Protein AF-A0A5N7Z9P9-F1 (afdb_monomer)

Foldseek 3Di:
DDPDPDDPPVVVCCVVCVPPPPDDDDDDDVVVVPPDPVVNVVVVVVVVVVVPD

Radius of gyration: 16.6 Å; Cα contacts (8 Å, |Δi|>4): 9; chains: 1; bounding box: 36×37×35 Å

Structure (mmCIF, 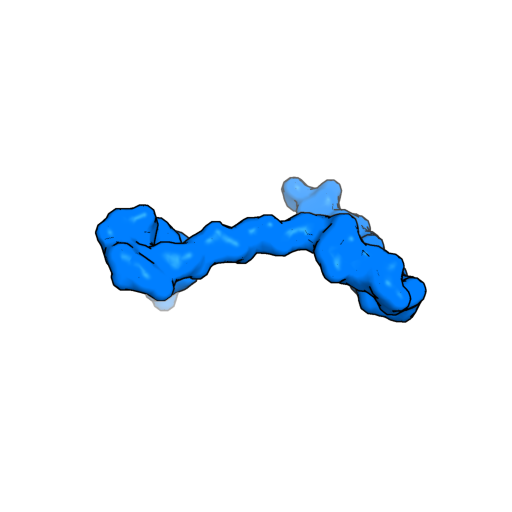N/CA/C/O backbone):
data_AF-A0A5N7Z9P9-F1
#
_entry.id   AF-A0A5N7Z9P9-F1
#
loop_
_atom_site.group_PDB
_atom_site.id
_atom_site.type_symbol
_atom_site.label_atom_id
_atom_site.label_alt_id
_atom_site.label_comp_id
_atom_site.label_asym_id
_atom_site.label_entity_id
_atom_site.label_seq_id
_atom_site.pdbx_PDB_ins_code
_atom_site.Cartn_x
_atom_site.Cartn_y
_atom_site.Cartn_z
_atom_site.occupancy
_atom_site.B_iso_or_equiv
_atom_site.auth_seq_id
_atom_site.auth_comp_id
_atom_site.auth_asym_id
_atom_site.auth_atom_id
_atom_site.pdbx_PDB_model_num
ATOM 1 N N . LEU A 1 1 ? 20.849 23.368 1.105 1.00 52.00 1 LEU A N 1
ATOM 2 C CA . LEU A 1 1 ? 19.416 23.007 0.988 1.00 52.00 1 LEU A CA 1
ATOM 3 C C . LEU A 1 1 ? 19.161 21.747 1.804 1.00 52.00 1 LEU A C 1
ATOM 5 O O . LEU A 1 1 ? 19.826 20.747 1.576 1.00 52.00 1 LEU A O 1
ATOM 9 N N . LYS A 1 2 ? 18.286 21.810 2.811 1.00 52.91 2 LYS A N 1
ATOM 10 C CA . LYS A 1 2 ? 17.996 20.685 3.711 1.00 52.91 2 LYS A CA 1
ATOM 11 C C . LYS A 1 2 ? 16.898 19.840 3.056 1.00 52.91 2 LYS A C 1
ATOM 13 O O . LYS A 1 2 ? 15.758 20.291 2.999 1.00 52.91 2 LYS A O 1
ATOM 18 N N . PHE A 1 3 ? 17.235 18.664 2.521 1.00 65.56 3 PHE A N 1
ATOM 19 C CA . PHE A 1 3 ? 16.236 17.710 2.031 1.00 65.56 3 PHE A CA 1
ATOM 20 C C . PHE A 1 3 ? 15.327 17.330 3.202 1.00 65.56 3 PHE A C 1
ATOM 22 O O . PHE A 1 3 ? 15.747 16.670 4.154 1.00 65.56 3 PHE A O 1
ATOM 29 N N . LYS A 1 4 ? 14.084 17.811 3.176 1.00 71.12 4 LYS A N 1
ATOM 30 C CA . LYS A 1 4 ? 13.057 17.389 4.124 1.00 71.12 4 LYS A CA 1
ATOM 31 C C . LYS A 1 4 ? 12.763 15.930 3.776 1.00 71.12 4 LYS A C 1
ATOM 33 O O . LYS A 1 4 ? 12.351 15.657 2.654 1.00 71.12 4 LYS A O 1
ATOM 38 N N . ARG A 1 5 ? 13.040 14.987 4.684 1.00 76.94 5 ARG A N 1
ATOM 39 C CA . ARG A 1 5 ? 12.651 13.587 4.463 1.00 76.94 5 ARG A CA 1
ATOM 40 C C . ARG A 1 5 ? 11.132 13.549 4.338 1.00 76.94 5 ARG A C 1
ATOM 42 O O . ARG A 1 5 ? 10.437 13.811 5.318 1.00 76.94 5 ARG A O 1
ATOM 49 N N . THR A 1 6 ? 10.637 13.290 3.134 1.00 80.62 6 THR A N 1
ATOM 50 C CA . THR A 1 6 ? 9.208 13.114 2.892 1.00 80.62 6 THR A CA 1
ATOM 51 C C . THR A 1 6 ? 8.792 11.802 3.532 1.00 80.62 6 THR A C 1
ATOM 53 O O . THR A 1 6 ? 9.327 10.741 3.213 1.00 80.62 6 THR A O 1
ATOM 56 N N . ILE A 1 7 ? 7.867 11.885 4.478 1.00 81.50 7 ILE A N 1
ATOM 57 C CA . ILE A 1 7 ? 7.251 10.709 5.080 1.00 81.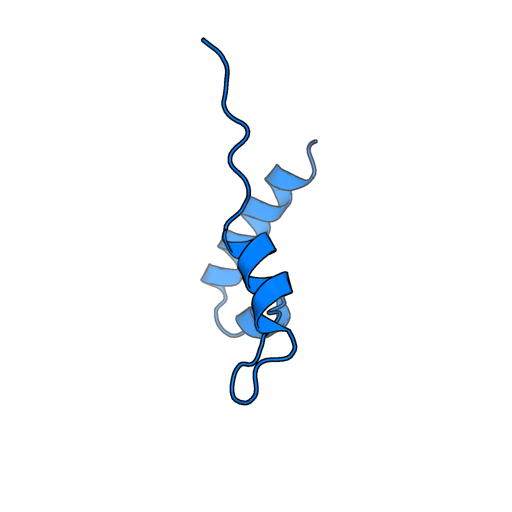50 7 ILE A CA 1
ATOM 58 C C . ILE A 1 7 ? 6.270 10.144 4.048 1.00 81.50 7 ILE A C 1
ATOM 60 O O . ILE A 1 7 ? 5.544 10.897 3.402 1.00 81.50 7 ILE A O 1
ATOM 64 N N . SER A 1 8 ? 6.278 8.824 3.851 1.00 92.06 8 SER A N 1
ATOM 65 C CA . SER A 1 8 ? 5.322 8.175 2.951 1.00 92.06 8 SER A CA 1
ATOM 66 C C . SER A 1 8 ? 3.916 8.273 3.540 1.00 92.06 8 SER A C 1
ATOM 68 O O . SER A 1 8 ? 3.630 7.642 4.558 1.00 92.06 8 SER A O 1
ATOM 70 N N . GLY A 1 9 ? 3.034 9.019 2.872 1.00 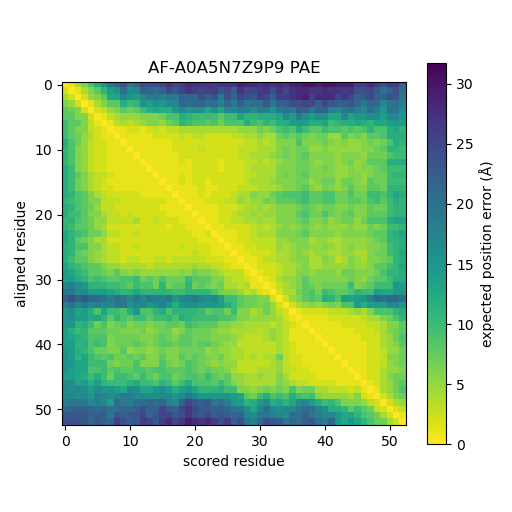93.62 9 GLY A N 1
ATOM 71 C CA . GLY A 1 9 ? 1.627 9.121 3.266 1.00 93.62 9 GLY A CA 1
ATOM 72 C C . GLY A 1 9 ? 0.901 7.775 3.208 1.00 93.62 9 GLY A C 1
ATOM 73 O O . GLY A 1 9 ? 0.044 7.510 4.040 1.00 93.62 9 GLY A O 1
ATOM 74 N N . LEU A 1 10 ? 1.296 6.873 2.298 1.00 94.56 10 LEU A N 1
ATOM 75 C CA . LEU A 1 10 ? 0.748 5.514 2.262 1.00 94.56 10 LEU A CA 1
ATOM 76 C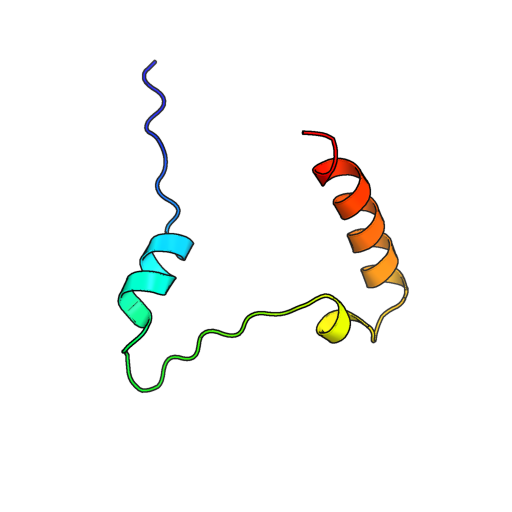 C . LEU A 1 10 ? 1.140 4.722 3.514 1.00 94.56 10 LEU A C 1
ATOM 78 O O . LEU A 1 10 ? 0.301 4.049 4.102 1.00 94.56 10 LEU A O 1
ATOM 82 N N . LYS A 1 11 ? 2.398 4.828 3.960 1.00 92.69 11 LYS A N 1
ATOM 83 C CA . LYS A 1 11 ? 2.853 4.156 5.186 1.00 92.69 11 LYS A CA 1
ATOM 84 C C . LYS A 1 11 ? 2.071 4.635 6.411 1.00 92.69 11 LYS A C 1
ATOM 86 O O . LYS A 1 11 ? 1.736 3.832 7.275 1.00 92.69 11 LYS A O 1
ATOM 91 N N . GLU A 1 12 ? 1.789 5.929 6.475 1.00 94.25 12 GLU A N 1
ATOM 92 C CA . GLU A 1 12 ? 0.982 6.531 7.533 1.00 94.25 12 GLU A CA 1
ATOM 93 C C . GLU A 1 12 ? -0.489 6.091 7.453 1.00 94.25 12 GLU A C 1
ATOM 95 O O . GLU A 1 12 ? -1.051 5.654 8.454 1.00 94.25 12 GLU A O 1
ATOM 100 N N . ALA A 1 13 ? -1.083 6.086 6.257 1.00 95.50 13 ALA A N 1
ATOM 101 C CA . ALA A 1 13 ? -2.450 5.618 6.039 1.00 95.50 13 ALA A CA 1
ATOM 102 C C . ALA A 1 13 ? -2.645 4.148 6.452 1.00 95.50 13 ALA A C 1
ATOM 104 O O . ALA A 1 13 ? -3.632 3.833 7.110 1.00 95.50 13 ALA A O 1
ATOM 105 N N . LEU A 1 14 ? -1.688 3.262 6.145 1.00 95.81 14 LEU A N 1
ATOM 106 C CA . LEU A 1 14 ? -1.727 1.858 6.580 1.00 95.81 14 LEU A CA 1
ATOM 107 C C . LEU A 1 14 ? -1.779 1.720 8.112 1.00 95.81 14 LEU A C 1
ATOM 109 O O . LEU A 1 14 ? -2.454 0.833 8.624 1.00 95.81 14 LEU A O 1
ATOM 113 N N . LEU A 1 15 ? -1.077 2.592 8.845 1.00 94.25 15 LEU A N 1
ATOM 114 C CA . LEU A 1 15 ? -1.064 2.589 10.312 1.00 94.25 15 LEU A CA 1
ATOM 115 C C . LEU A 1 15 ? -2.358 3.153 10.905 1.00 94.25 15 LEU A C 1
ATOM 117 O O . LEU A 1 15 ? -2.864 2.604 11.880 1.00 94.25 15 LEU A O 1
ATOM 121 N N . ILE A 1 16 ? -2.875 4.243 10.333 1.00 95.31 16 ILE A N 1
ATOM 122 C CA . ILE A 1 16 ? -4.075 4.936 10.823 1.00 95.31 16 ILE A CA 1
ATOM 123 C C . ILE A 1 16 ? -5.337 4.109 10.558 1.00 95.31 16 ILE A C 1
ATOM 125 O O . ILE A 1 16 ? -6.221 4.045 11.408 1.00 95.31 16 ILE A O 1
ATOM 129 N N . LEU A 1 17 ? -5.430 3.474 9.389 1.00 96.81 17 LEU A N 1
ATOM 130 C CA . LEU A 1 17 ? -6.664 2.838 8.926 1.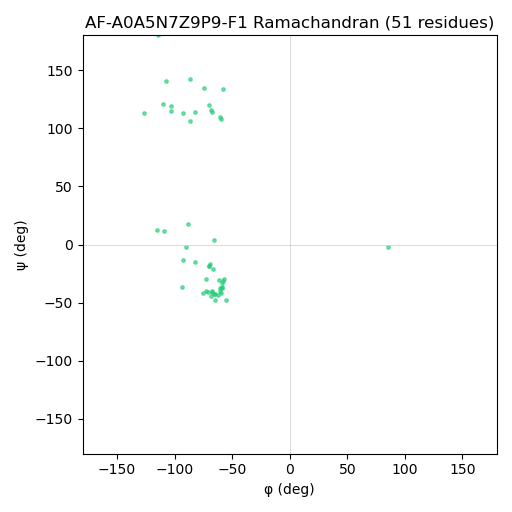00 96.81 17 LEU A CA 1
ATOM 131 C C . LEU A 1 17 ? -6.808 1.368 9.348 1.00 96.81 17 LEU A C 1
ATOM 133 O O . LEU A 1 17 ? -7.840 0.770 9.062 1.00 96.81 17 LEU A O 1
ATOM 137 N N . LYS A 1 18 ? -5.816 0.784 10.036 1.00 95.12 18 LYS A N 1
ATOM 138 C CA . LYS A 1 18 ? -5.774 -0.657 10.358 1.00 95.12 18 LYS A CA 1
ATOM 139 C C . LYS A 1 18 ? -6.981 -1.189 11.143 1.00 95.12 18 LYS A C 1
ATOM 141 O O . LYS A 1 18 ? -7.318 -2.355 10.982 1.00 95.12 18 LYS A O 1
ATOM 146 N N . ASP A 1 19 ? -7.615 -0.348 11.961 1.00 95.31 19 ASP A N 1
ATOM 147 C CA . ASP A 1 19 ? -8.742 -0.727 12.827 1.00 95.31 19 ASP A CA 1
ATOM 148 C C . ASP A 1 19 ? -10.054 -0.013 12.432 1.00 95.31 19 ASP A C 1
ATOM 150 O O . ASP A 1 19 ? -11.018 -0.010 13.197 1.00 95.31 19 ASP A O 1
ATOM 154 N N . VAL A 1 20 ? -10.102 0.637 11.262 1.00 97.75 20 VAL A N 1
ATOM 155 C CA . VAL A 1 20 ? -11.300 1.353 10.799 1.00 97.75 20 VAL A CA 1
ATOM 156 C C . VAL A 1 20 ? -12.271 0.367 10.156 1.00 97.75 20 VAL A C 1
ATOM 158 O O . VAL A 1 20 ? -12.000 -0.200 9.097 1.00 97.75 20 VAL A O 1
ATOM 161 N N . GLU A 1 21 ? -13.431 0.182 10.785 1.00 97.31 21 GLU A N 1
ATOM 162 C CA . GLU A 1 21 ? -14.496 -0.669 10.253 1.00 97.31 21 GLU A CA 1
ATOM 163 C C . GLU A 1 21 ? -14.937 -0.197 8.856 1.00 97.31 21 GLU A C 1
ATOM 165 O O . GLU A 1 21 ? -15.140 0.992 8.608 1.0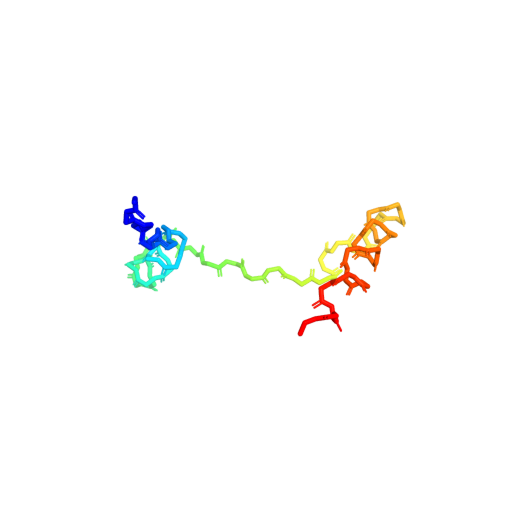0 97.31 21 GLU A O 1
ATOM 170 N N . GLY A 1 22 ? -15.062 -1.144 7.923 1.00 97.12 22 GLY A N 1
ATOM 171 C CA . GLY A 1 22 ? -15.403 -0.863 6.527 1.00 97.12 22 GLY A CA 1
ATOM 172 C C . GLY A 1 22 ? -14.214 -0.499 5.627 1.00 97.12 22 GLY A C 1
ATOM 173 O O . GLY A 1 22 ? -14.414 -0.338 4.424 1.00 97.12 22 GLY A O 1
ATOM 174 N N . VAL A 1 23 ? -12.985 -0.422 6.156 1.00 96.94 23 VAL A N 1
ATOM 175 C CA . VAL A 1 23 ? -11.764 -0.207 5.361 1.00 96.94 23 VAL A CA 1
ATOM 176 C C . VAL A 1 23 ? -10.909 -1.474 5.339 1.00 96.94 23 VAL A C 1
ATOM 178 O O . VAL A 1 23 ? -10.463 -1.962 6.372 1.00 96.94 23 VAL A O 1
ATOM 181 N N . GLY A 1 24 ? -10.659 -2.004 4.140 1.00 94.50 24 GLY A N 1
ATOM 182 C CA . GLY A 1 24 ? -9.775 -3.150 3.920 1.00 94.50 24 GLY A CA 1
ATOM 183 C C . GLY A 1 24 ? -8.461 -2.741 3.258 1.00 94.50 24 GLY A C 1
ATOM 184 O O . GLY A 1 24 ? -8.454 -1.924 2.338 1.00 94.50 24 GLY A O 1
ATOM 185 N N . ILE A 1 25 ? -7.353 -3.345 3.690 1.00 95.00 25 ILE A N 1
ATOM 186 C CA . ILE A 1 25 ? -6.048 -3.228 3.029 1.00 95.00 25 ILE A CA 1
ATOM 187 C C . ILE A 1 25 ? -5.799 -4.525 2.255 1.00 95.00 25 ILE A C 1
ATOM 189 O O . ILE A 1 25 ? -5.666 -5.590 2.856 1.00 95.00 25 ILE A O 1
ATOM 193 N N . LEU A 1 26 ? -5.733 -4.438 0.924 1.00 92.00 26 LEU A N 1
ATOM 194 C CA . LEU A 1 26 ? -5.443 -5.574 0.050 1.00 92.00 26 LEU A CA 1
ATOM 195 C C . LEU A 1 26 ? -3.994 -5.503 -0.441 1.00 92.00 26 LEU A C 1
ATOM 197 O O . LEU A 1 26 ? -3.608 -4.552 -1.120 1.00 92.00 26 LEU A O 1
ATOM 201 N N . TYR A 1 27 ? -3.210 -6.526 -0.114 1.00 90.25 27 TYR A N 1
ATOM 202 C CA . TYR A 1 27 ? -1.856 -6.700 -0.631 1.00 90.25 27 TYR A CA 1
ATOM 203 C C . TYR A 1 27 ? -1.922 -7.573 -1.879 1.00 90.25 27 TYR A C 1
ATOM 205 O O . TYR A 1 27 ? -2.281 -8.744 -1.787 1.00 90.25 27 TYR A O 1
ATOM 213 N N . LEU A 1 28 ? -1.609 -6.982 -3.030 1.00 86.62 28 LEU A N 1
ATOM 214 C CA . LEU A 1 28 ? -1.570 -7.687 -4.308 1.00 86.62 28 LEU A CA 1
ATOM 215 C C . LEU A 1 28 ? -0.195 -8.318 -4.517 1.00 86.62 28 LEU A C 1
ATOM 217 O O . LEU A 1 28 ? 0.825 -7.707 -4.185 1.00 86.62 28 LEU A O 1
ATOM 221 N N . ASP A 1 29 ? -0.172 -9.510 -5.102 1.00 79.44 29 ASP A N 1
ATOM 222 C CA . ASP A 1 29 ? 1.052 -10.171 -5.542 1.00 79.44 29 ASP A CA 1
ATOM 223 C C . ASP A 1 29 ? 1.093 -10.325 -7.074 1.00 79.44 29 ASP A C 1
ATOM 225 O O . ASP A 1 29 ? 0.215 -9.877 -7.817 1.00 79.44 29 ASP A O 1
ATOM 229 N N . ASP A 1 30 ? 2.171 -10.917 -7.588 1.00 75.25 30 ASP A N 1
ATOM 230 C CA . ASP A 1 30 ? 2.314 -11.118 -9.027 1.00 75.25 30 ASP A CA 1
ATOM 231 C C . ASP A 1 30 ? 1.333 -12.147 -9.599 1.00 75.25 30 ASP A C 1
ATOM 233 O O . ASP A 1 30 ? 1.104 -12.129 -10.812 1.00 75.25 30 ASP A O 1
ATOM 237 N N . LYS A 1 31 ? 0.714 -12.989 -8.759 1.00 76.94 31 LYS A N 1
ATOM 238 C CA . LYS A 1 31 ? -0.292 -13.984 -9.149 1.00 76.94 31 LYS A CA 1
ATOM 239 C C . LYS A 1 31 ? -1.623 -13.329 -9.503 1.00 76.94 31 LYS A C 1
ATOM 241 O O . LYS A 1 31 ? -2.318 -13.817 -10.398 1.00 76.94 31 LYS A O 1
ATOM 246 N N . ASP A 1 32 ? -1.933 -12.185 -8.900 1.00 74.19 32 ASP A N 1
ATOM 247 C CA . ASP A 1 32 ? -3.130 -11.394 -9.214 1.00 74.19 32 ASP A CA 1
ATOM 248 C C . ASP A 1 32 ? -3.091 -10.797 -10.632 1.00 74.19 32 ASP A C 1
ATOM 250 O O . ASP A 1 32 ? -4.120 -10.507 -11.247 1.00 74.19 32 ASP A O 1
ATOM 254 N N . ILE A 1 33 ? -1.891 -10.673 -11.201 1.00 70.81 33 ILE A N 1
ATOM 255 C CA . ILE A 1 33 ? -1.628 -9.999 -12.478 1.00 70.81 33 ILE A CA 1
ATOM 256 C C . ILE A 1 33 ? -1.655 -10.981 -13.669 1.00 70.81 33 ILE A C 1
ATOM 258 O O . ILE A 1 33 ? -1.742 -10.572 -14.831 1.00 70.81 33 ILE A O 1
ATOM 262 N N . VAL A 1 34 ? -1.625 -12.298 -13.410 1.00 63.00 34 VAL A N 1
ATOM 263 C CA . VAL A 1 34 ? -1.217 -13.375 -14.351 1.00 63.00 34 VAL A CA 1
ATOM 264 C C . VAL A 1 34 ? -2.135 -13.571 -15.565 1.00 63.00 34 VAL A C 1
ATOM 266 O O . VAL A 1 34 ? -1.879 -14.417 -16.418 1.00 63.00 34 VAL A O 1
ATOM 269 N N . ARG A 1 35 ? -3.169 -12.754 -15.755 1.00 68.88 35 ARG A N 1
ATOM 270 C CA . ARG A 1 35 ? -4.075 -12.893 -16.904 1.00 68.88 35 ARG A CA 1
ATOM 271 C C . ARG A 1 35 ? -3.558 -12.244 -18.189 1.00 68.88 35 ARG A C 1
ATOM 273 O O . ARG A 1 35 ? -4.074 -12.568 -19.255 1.00 68.88 35 ARG A O 1
ATOM 280 N N . HIS A 1 36 ? -2.542 -11.371 -18.137 1.00 82.31 36 HIS A N 1
ATOM 281 C CA . HIS A 1 36 ? -2.057 -10.678 -19.339 1.00 82.31 36 HIS A CA 1
ATOM 282 C C . HIS A 1 36 ? -0.546 -10.811 -19.580 1.00 82.31 36 HIS A C 1
ATOM 284 O O . HIS A 1 36 ? 0.290 -10.245 -18.873 1.00 82.31 36 HIS A O 1
ATOM 290 N N . ARG A 1 37 ? -0.186 -11.507 -20.668 1.00 84.94 37 ARG A N 1
ATOM 291 C CA . ARG A 1 37 ? 1.202 -11.857 -21.025 1.00 84.94 37 ARG A CA 1
ATOM 292 C C . ARG A 1 37 ? 2.129 -10.647 -21.199 1.00 84.94 37 ARG A C 1
ATOM 294 O O . ARG A 1 37 ? 3.313 -10.753 -20.901 1.00 84.94 37 ARG A O 1
ATOM 301 N N . LEU A 1 38 ? 1.615 -9.512 -21.685 1.00 88.38 38 LEU A N 1
ATOM 302 C CA . LEU A 1 38 ? 2.411 -8.284 -21.839 1.00 88.38 38 LEU A CA 1
ATOM 303 C C . LEU A 1 38 ? 2.723 -7.628 -20.488 1.00 88.38 38 LEU A C 1
ATOM 305 O O . LEU A 1 38 ? 3.842 -7.177 -20.285 1.00 88.38 38 LEU A O 1
ATOM 309 N N . VAL A 1 39 ? 1.760 -7.618 -19.561 1.00 85.19 39 VAL A N 1
ATOM 310 C CA . VAL A 1 39 ? 1.927 -6.966 -18.252 1.00 85.19 39 VAL A CA 1
ATOM 311 C C . VAL A 1 39 ? 2.971 -7.715 -17.427 1.00 85.19 39 VAL A C 1
ATOM 313 O O . VAL A 1 39 ? 3.852 -7.091 -16.846 1.00 85.19 39 VAL A O 1
ATOM 316 N N . LYS A 1 40 ? 2.960 -9.053 -17.485 1.00 84.94 40 LYS A N 1
ATOM 317 C CA . LYS A 1 40 ? 4.002 -9.886 -16.871 1.00 84.94 40 LYS A CA 1
ATOM 318 C C . LYS A 1 40 ? 5.410 -9.516 -17.356 1.00 84.94 40 LYS A C 1
ATOM 320 O O . LYS A 1 40 ? 6.289 -9.277 -16.539 1.00 84.94 40 LYS A O 1
ATOM 325 N N . LYS A 1 41 ? 5.600 -9.379 -18.675 1.00 87.94 41 LYS A N 1
ATOM 326 C CA . LYS A 1 41 ? 6.897 -8.989 -19.258 1.00 87.94 41 LYS A CA 1
ATOM 327 C C . LYS A 1 41 ? 7.378 -7.615 -18.787 1.00 87.94 41 LYS A C 1
ATOM 329 O O . LYS A 1 41 ? 8.575 -7.434 -18.605 1.00 87.94 41 LYS A O 1
ATOM 334 N N . ILE A 1 42 ? 6.463 -6.659 -18.618 1.00 87.81 42 ILE A N 1
ATOM 335 C CA . ILE A 1 42 ? 6.800 -5.323 -18.109 1.00 87.81 42 ILE A CA 1
ATOM 336 C C . ILE A 1 42 ? 7.304 -5.435 -16.666 1.00 87.81 42 ILE A C 1
ATOM 338 O O . ILE A 1 42 ? 8.363 -4.907 -16.351 1.00 87.81 42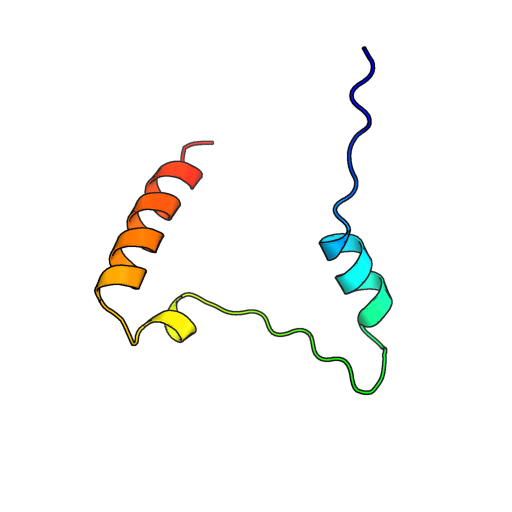 ILE A O 1
ATOM 342 N N . ILE A 1 43 ? 6.594 -6.167 -15.806 1.00 84.50 43 ILE A N 1
ATOM 343 C CA . ILE A 1 43 ? 6.966 -6.338 -14.393 1.00 84.50 43 ILE A CA 1
ATOM 344 C C . ILE A 1 43 ? 8.316 -7.043 -14.246 1.00 84.50 43 ILE A C 1
ATOM 346 O O . ILE A 1 43 ? 9.148 -6.601 -13.457 1.00 84.50 43 ILE A O 1
ATOM 350 N N . ASP A 1 44 ? 8.557 -8.100 -15.025 1.00 85.88 44 ASP A N 1
ATOM 351 C CA . ASP A 1 44 ? 9.827 -8.833 -15.003 1.00 85.88 44 ASP A CA 1
ATOM 352 C C . ASP A 1 44 ? 11.016 -7.914 -15.349 1.00 85.88 44 ASP A C 1
ATOM 354 O O . ASP A 1 44 ? 12.074 -8.005 -14.723 1.00 85.88 44 ASP A O 1
ATOM 358 N N . ALA A 1 45 ? 10.832 -6.975 -16.286 1.00 87.94 45 ALA A N 1
ATOM 359 C CA . ALA A 1 45 ? 11.857 -5.991 -16.630 1.00 87.94 45 ALA A CA 1
ATOM 360 C C . ALA A 1 45 ? 12.172 -5.044 -15.457 1.00 87.94 45 ALA A C 1
ATOM 362 O O . ALA A 1 45 ? 13.343 -4.808 -15.169 1.00 87.94 45 ALA A O 1
ATOM 363 N N . TYR A 1 46 ? 11.162 -4.556 -14.730 1.00 85.62 46 TYR A N 1
ATOM 364 C CA . TYR A 1 46 ? 11.378 -3.703 -13.552 1.00 85.62 46 TYR A CA 1
ATOM 365 C C . TYR A 1 46 ? 12.037 -4.457 -12.386 1.00 85.62 46 TYR A C 1
ATOM 367 O O . TYR A 1 46 ? 12.979 -3.941 -11.786 1.00 85.62 46 TYR A O 1
ATOM 375 N N . LYS A 1 47 ? 11.628 -5.707 -12.119 1.00 83.88 47 LYS A N 1
ATOM 376 C CA . LYS A 1 47 ? 12.253 -6.558 -11.085 1.00 83.88 47 LYS A CA 1
ATOM 377 C C . LYS A 1 47 ? 13.753 -6.776 -11.325 1.00 83.88 47 LYS A C 1
ATOM 379 O O . LYS A 1 47 ? 14.510 -6.934 -10.371 1.00 83.88 47 LYS A O 1
ATOM 384 N N . SER A 1 48 ? 14.196 -6.797 -12.584 1.00 79.81 48 SER A N 1
ATOM 385 C CA . SER A 1 48 ? 15.619 -6.961 -12.918 1.00 79.81 48 SER A CA 1
ATOM 386 C C . SER A 1 48 ? 16.486 -5.744 -12.565 1.00 79.81 48 SER A C 1
ATOM 388 O O . SER A 1 48 ? 17.696 -5.887 -12.434 1.00 79.81 48 SER A O 1
ATOM 390 N N 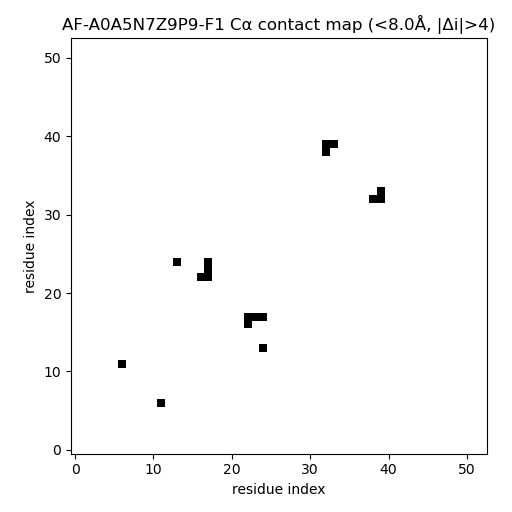. ILE A 1 49 ? 15.873 -4.570 -12.376 1.00 80.25 49 ILE A N 1
ATOM 391 C CA . ILE A 1 49 ? 16.559 -3.311 -12.054 1.00 80.25 49 ILE A CA 1
ATOM 392 C C . ILE A 1 49 ? 16.613 -3.091 -10.533 1.00 80.25 49 ILE A C 1
ATOM 394 O O . ILE A 1 49 ? 17.625 -2.624 -10.027 1.00 80.25 49 ILE A O 1
ATOM 398 N N . GLU A 1 50 ? 15.562 -3.468 -9.794 1.00 63.69 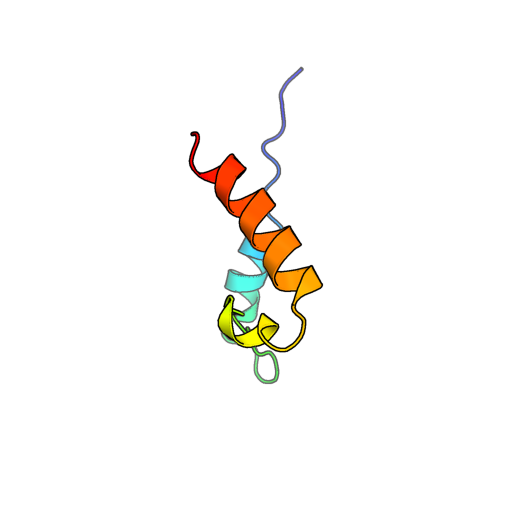50 GLU A N 1
ATOM 399 C CA . GLU A 1 50 ? 15.497 -3.293 -8.328 1.00 63.69 50 GLU A CA 1
ATOM 400 C C . GLU A 1 50 ? 16.439 -4.214 -7.531 1.00 63.69 50 GLU A C 1
ATOM 402 O O . GLU A 1 50 ? 16.741 -3.909 -6.386 1.00 63.69 50 GLU A O 1
ATOM 407 N N . ASN A 1 51 ? 16.943 -5.312 -8.107 1.00 55.75 51 ASN A N 1
ATOM 408 C CA . ASN A 1 51 ? 17.878 -6.227 -7.425 1.00 55.75 51 ASN A CA 1
ATOM 409 C C . ASN A 1 51 ? 19.366 -5.838 -7.593 1.00 55.75 51 ASN A C 1
ATOM 411 O O . ASN A 1 51 ? 20.248 -6.681 -7.413 1.00 55.75 51 ASN A O 1
ATOM 415 N N . HIS A 1 52 ? 19.656 -4.593 -7.986 1.00 45.72 52 HIS A N 1
ATOM 416 C CA . HIS A 1 52 ? 21.020 -4.073 -8.149 1.00 45.72 52 HIS A CA 1
ATOM 417 C C . HIS A 1 52 ? 21.462 -3.046 -7.093 1.00 45.72 52 HIS A C 1
ATOM 419 O O . HIS A 1 52 ? 22.549 -2.493 -7.243 1.00 45.72 52 HIS A O 1
ATOM 425 N N . ASP A 1 53 ? 20.702 -2.889 -6.004 1.00 42.12 53 ASP A N 1
ATOM 426 C CA . ASP A 1 53 ? 21.117 -2.178 -4.783 1.00 42.12 53 ASP A CA 1
ATOM 427 C C . ASP A 1 53 ? 21.017 -3.082 -3.541 1.00 42.12 53 ASP A C 1
ATOM 429 O O . ASP A 1 53 ? 19.979 -3.767 -3.378 1.00 42.12 53 ASP A O 1
#

Secondary structure (DSSP, 8-state):
--------HHHHHHHHSTT-TT-------TTTTTT-HHHHHHHHHHHHHHTT-

Solvent-accessible surface area (backbone atoms only — not comparable to full-atom values): 3686 Å² total; per-residue (Å²): 136,82,81,74,82,79,76,59,64,66,64,51,47,57,66,70,43,72,82,40,86,96,58,82,89,83,86,82,59,75,75,80,54,71,86,39,77,68,60,52,55,54,52,54,57,52,57,68,59,66,74,76,114

Sequence (53 aa):
LKFKRTISGLKEALLILKDVEGVGILYLDDKDIVRHRLVKKIIDAYKSIENHD

pLDDT: mean 82.43, std 14.06, range [42.12, 97.75]

Mean predicted aligned error: 8.31 Å